Protein AF-A0A8J5IZU4-F1 (afdb_monomer)

Nearest PDB structures (foldseek):
  5kux-assembly1_A  TM=4.935E-01  e=1.030E+00  synthetic construct
  1pn2-assembly2_C  TM=3.502E-01  e=1.369E+00  Candida tropicalis
  1pn2-assembly1_B  TM=3.619E-01  e=1.623E+00  Candida tropicalis
  1pn4-assembly1_B  TM=3.051E-01  e=1.222E+00  Candida tropicalis

Sequence (109 aa):
SSCADQRFPFEGNFYHGSIGYYSIYAEASGTFCSSDNTAYIRVGVVGTYDTNGNNPANDRGEYGYRKSYWYMLTGAAFILFGCVTLRRSFVSCTIYARRCDSIIEPKKP

Mean predicted aligned error: 10.89 Å

Radius of gyration: 28.67 Å; Cα contacts (8 Å, |Δi|>4): 131; chains: 1; bounding box: 54×22×89 Å

Solvent-accessible surface area (backbone atoms only — not comparable to full-atom values): 6550 Å² total; per-residue (Å²): 130,96,51,80,89,46,55,40,88,38,78,49,75,46,73,46,80,48,98,60,69,48,27,42,36,34,40,32,42,40,36,33,25,69,85,77,74,43,71,54,67,46,76,79,48,74,37,69,42,40,85,85,56,64,60,77,95,72,50,85,66,60,97,65,92,78,82,42,63,66,46,53,52,51,51,50,51,52,49,49,52,50,52,53,51,53,52,52,50,50,54,52,53,51,54,50,51,55,52,51,48,50,68,78,56,58,79,77,133

Secondary structure (DSSP, 8-state):
-TTSSSEEEEEEEEEEE-SSSEEEEEEEEEEEETTTTEEEEEEEEEEEEETTSS-TTT----SSPP--HHHHHHHHHHHHHHHHHHHHHHHHHHHHHHHHHHHHSPPP-

Structure (mmCIF, N/CA/C/O backbone):
data_AF-A0A8J5IZU4-F1
#
_entry.id   AF-A0A8J5IZU4-F1
#
loop_
_atom_site.group_PDB
_atom_site.id
_atom_site.type_symbol
_atom_site.label_atom_id
_atom_site.label_alt_id
_atom_site.label_comp_id
_atom_site.label_asym_id
_atom_site.label_entity_id
_atom_site.label_seq_id
_atom_site.pdbx_PDB_ins_code
_atom_site.Cartn_x
_atom_site.Cartn_y
_atom_site.Cartn_z
_atom_site.occupancy
_atom_site.B_iso_or_equiv
_atom_site.auth_seq_id
_atom_site.auth_comp_id
_atom_site.auth_asym_id
_atom_site.auth_atom_id
_atom_site.pdbx_PDB_model_num
ATOM 1 N N . SER A 1 1 ? -14.122 -13.259 38.497 1.00 55.28 1 SER A N 1
ATOM 2 C CA . SER A 1 1 ? -14.283 -12.200 37.480 1.00 55.28 1 SER A CA 1
ATOM 3 C C . SER A 1 1 ? -13.934 -10.863 38.120 1.00 55.28 1 SER A C 1
ATOM 5 O O . SER A 1 1 ? -14.755 -10.316 38.839 1.00 55.28 1 SER A O 1
ATOM 7 N N . SER A 1 2 ? -12.707 -10.357 37.955 1.00 69.44 2 SER A N 1
ATOM 8 C CA . SER A 1 2 ? -12.232 -9.185 38.722 1.00 69.44 2 SER A CA 1
ATOM 9 C C . SER A 1 2 ? -12.662 -7.824 38.161 1.00 69.44 2 SER A C 1
ATOM 11 O O . SER A 1 2 ? -12.286 -6.810 38.729 1.00 69.44 2 SER A O 1
ATOM 13 N N . CYS A 1 3 ? -13.448 -7.785 37.078 1.00 75.12 3 CYS A N 1
ATOM 14 C CA . CYS A 1 3 ? -13.787 -6.538 36.387 1.00 75.12 3 CYS A CA 1
ATOM 15 C C . CYS A 1 3 ? -15.292 -6.323 36.163 1.00 75.12 3 CYS A C 1
ATOM 17 O O . CYS A 1 3 ? -15.712 -5.798 35.139 1.00 75.12 3 CYS A O 1
ATOM 19 N N . ALA A 1 4 ? -16.139 -6.769 37.094 1.00 76.25 4 ALA A N 1
ATOM 20 C CA . ALA A 1 4 ? -17.590 -6.598 36.970 1.00 76.25 4 ALA A CA 1
ATOM 21 C C . ALA A 1 4 ? -18.036 -5.128 37.122 1.00 76.25 4 ALA A C 1
ATOM 23 O O . ALA A 1 4 ? -18.895 -4.677 36.360 1.00 76.25 4 ALA A O 1
ATOM 24 N N . ASP A 1 5 ? -17.403 -4.390 38.042 1.00 81.31 5 ASP A N 1
ATOM 25 C CA . ASP A 1 5 ? -17.818 -3.034 38.447 1.00 81.31 5 ASP A CA 1
ATOM 26 C C . ASP A 1 5 ? -16.934 -1.913 37.869 1.00 81.31 5 ASP A C 1
ATOM 28 O O . ASP A 1 5 ? -17.236 -0.734 38.017 1.00 81.31 5 ASP A O 1
ATOM 32 N N . GLN A 1 6 ? -15.841 -2.270 37.194 1.00 84.31 6 GLN A N 1
ATOM 33 C CA . GLN A 1 6 ? -14.842 -1.342 36.641 1.00 84.31 6 GLN A CA 1
ATOM 34 C C . GLN A 1 6 ? -14.769 -1.413 35.111 1.00 84.31 6 GLN A C 1
ATOM 36 O O . GLN A 1 6 ? -13.706 -1.276 34.500 1.00 84.31 6 GLN A O 1
ATOM 41 N N . ARG A 1 7 ? -15.919 -1.695 34.497 1.00 88.00 7 ARG A N 1
ATOM 42 C CA . ARG A 1 7 ? -16.039 -1.971 33.071 1.00 88.00 7 ARG A CA 1
ATOM 43 C C . ARG A 1 7 ? -16.777 -0.842 32.365 1.00 88.00 7 ARG A C 1
ATOM 45 O O . ARG A 1 7 ? -17.876 -0.466 32.766 1.00 88.00 7 ARG A O 1
ATOM 52 N N . PHE A 1 8 ? -16.182 -0.329 31.300 1.00 90.44 8 PHE A N 1
ATOM 53 C CA . PHE A 1 8 ? -16.712 0.779 30.513 1.00 90.44 8 PHE A CA 1
ATOM 54 C C . PHE A 1 8 ? -16.956 0.316 29.077 1.00 90.44 8 PHE A C 1
ATOM 56 O O . PHE A 1 8 ? -16.108 -0.395 28.529 1.00 90.44 8 PHE A O 1
ATOM 63 N N . PRO A 1 9 ? -18.094 0.670 28.454 1.00 90.94 9 PRO A N 1
ATOM 64 C CA . PRO A 1 9 ? -18.341 0.314 27.063 1.00 90.94 9 PRO A CA 1
ATOM 65 C C . PRO A 1 9 ? -17.256 0.919 26.167 1.00 90.94 9 PRO A C 1
ATOM 67 O O . PRO A 1 9 ? -16.861 2.071 26.347 1.00 90.94 9 PRO A O 1
ATOM 70 N N . PHE A 1 10 ? -16.770 0.126 25.216 1.00 87.75 10 PHE A N 1
ATOM 71 C CA . PHE A 1 10 ? -15.795 0.548 24.220 1.00 87.75 10 PHE A CA 1
ATOM 72 C C . PHE A 1 10 ? -16.351 0.279 22.824 1.00 87.75 10 PHE A C 1
ATOM 74 O O . PHE A 1 10 ? -16.696 -0.858 22.501 1.00 87.75 10 PHE A O 1
ATOM 81 N N . GLU A 1 11 ? -16.384 1.316 21.995 1.00 88.62 11 GLU A N 1
ATOM 82 C CA . GLU A 1 11 ? -16.652 1.230 20.563 1.00 88.62 11 GLU A CA 1
ATOM 83 C C . GLU A 1 11 ? -15.575 2.036 19.842 1.00 88.62 11 GLU A C 1
ATOM 85 O O . GLU A 1 11 ? -15.308 3.187 20.196 1.00 88.62 11 GLU A O 1
ATOM 90 N N . GLY A 1 12 ? -14.918 1.426 18.861 1.00 81.50 12 GLY A N 1
ATOM 91 C CA . GLY A 1 12 ? -13.816 2.065 18.160 1.00 81.50 12 GLY A CA 1
ATOM 92 C C . GLY A 1 12 ? -13.540 1.446 16.800 1.00 81.50 12 GLY A C 1
ATOM 93 O O . GLY A 1 12 ? -13.612 0.232 16.618 1.00 81.50 12 GLY A O 1
ATOM 94 N N . ASN A 1 13 ? -13.167 2.309 15.858 1.00 80.12 13 ASN A N 1
ATOM 95 C CA . ASN A 1 13 ? -12.667 1.912 14.549 1.00 80.12 13 ASN A CA 1
ATOM 96 C C . ASN A 1 13 ? -11.143 2.016 14.554 1.00 80.12 13 ASN A C 1
ATOM 98 O O . ASN A 1 13 ? -10.582 3.093 14.768 1.00 80.12 13 ASN A O 1
ATOM 102 N N . PHE A 1 14 ? -10.469 0.896 14.320 1.00 80.12 14 PHE A N 1
ATOM 103 C CA . PHE A 1 14 ? -9.021 0.828 14.207 1.00 80.12 14 PHE A CA 1
ATOM 104 C C . PHE A 1 14 ? -8.610 0.941 12.747 1.00 80.12 14 PHE A C 1
ATOM 106 O O . PHE A 1 14 ? -9.048 0.150 11.918 1.00 80.12 14 PHE A O 1
ATOM 113 N N . TYR A 1 15 ? -7.726 1.890 12.451 1.00 75.88 15 TYR A N 1
ATOM 114 C CA . TYR A 1 15 ? -7.134 2.061 11.129 1.00 75.88 15 TYR A CA 1
ATOM 115 C C . TYR A 1 15 ? -5.649 1.720 11.185 1.00 75.88 15 TYR A C 1
ATOM 117 O O . TYR A 1 15 ? -4.875 2.379 11.878 1.00 75.88 15 TYR A O 1
ATOM 125 N N . HIS A 1 16 ? -5.236 0.700 10.439 1.00 75.94 16 HIS A N 1
ATOM 126 C CA . HIS A 1 16 ? -3.830 0.390 10.229 1.00 75.94 16 HIS A CA 1
ATOM 127 C C . HIS A 1 16 ? -3.361 1.046 8.933 1.00 75.94 16 HIS A C 1
ATOM 129 O O . HIS A 1 16 ? -3.750 0.626 7.843 1.00 75.94 16 HIS A O 1
ATOM 135 N N . GLY A 1 17 ? -2.536 2.086 9.052 1.00 65.94 17 GLY A N 1
ATOM 136 C CA . GLY A 1 17 ? -1.866 2.692 7.908 1.00 65.94 17 GLY A CA 1
ATOM 137 C C . GLY A 1 17 ? -0.755 1.779 7.401 1.00 65.94 17 GLY A C 1
ATOM 138 O O . GLY A 1 17 ? 0.245 1.599 8.089 1.00 65.94 17 GLY A O 1
ATOM 139 N N . SER A 1 18 ? -0.915 1.221 6.202 1.00 62.44 18 SER A N 1
ATOM 140 C CA . SER A 1 18 ? 0.190 0.550 5.511 1.00 62.44 18 SER A CA 1
ATOM 141 C C . SER A 1 18 ? 1.035 1.588 4.768 1.00 62.44 18 SER A C 1
ATOM 143 O O . SER A 1 18 ? 0.562 2.677 4.438 1.00 62.44 18 SER A O 1
ATOM 145 N N . ILE A 1 19 ? 2.290 1.256 4.454 1.00 56.22 19 ILE A N 1
ATOM 146 C CA . ILE A 1 19 ? 3.083 2.057 3.512 1.00 56.22 19 ILE A CA 1
ATOM 147 C C . ILE A 1 19 ? 2.487 1.847 2.114 1.00 56.22 19 ILE A C 1
ATOM 149 O O . ILE A 1 19 ? 2.683 0.805 1.492 1.00 56.22 19 ILE A O 1
ATOM 153 N N . GLY A 1 20 ? 1.726 2.835 1.644 1.00 59.19 20 GLY A N 1
ATOM 154 C CA . GLY A 1 20 ? 0.966 2.781 0.395 1.00 59.19 20 GLY A CA 1
ATOM 155 C C . GLY A 1 20 ? -0.535 2.954 0.630 1.00 59.19 20 GLY A C 1
ATOM 156 O O . GLY A 1 20 ? -1.015 2.840 1.749 1.00 59.19 20 GLY A O 1
ATOM 157 N N . TYR A 1 21 ? -1.276 3.257 -0.436 1.00 57.91 21 TYR A N 1
ATOM 158 C CA . TYR A 1 21 ? -2.680 3.715 -0.443 1.00 57.91 21 TYR A CA 1
ATOM 159 C C . TYR A 1 21 ? -3.743 2.701 0.037 1.00 57.91 21 TYR A C 1
ATOM 161 O O . TYR A 1 21 ? -4.908 2.804 -0.341 1.00 57.91 21 TYR A O 1
ATOM 169 N N . TYR A 1 22 ? -3.353 1.722 0.851 1.00 59.06 22 TYR A N 1
ATOM 170 C CA . TYR A 1 22 ? -4.219 0.722 1.459 1.00 59.06 22 TYR A CA 1
ATOM 171 C C . TYR A 1 22 ? -4.076 0.807 2.976 1.00 59.06 22 TYR A C 1
ATOM 173 O O . TYR A 1 22 ? -3.013 0.501 3.518 1.00 59.06 22 TYR A O 1
ATOM 181 N N . SER A 1 23 ? -5.140 1.176 3.680 1.00 69.50 23 SER A N 1
ATOM 182 C CA . SER A 1 23 ? -5.231 0.920 5.118 1.00 69.50 23 SER A CA 1
ATOM 183 C C . SER A 1 23 ? -6.215 -0.206 5.386 1.00 69.50 23 SER A C 1
ATOM 185 O O . SER A 1 23 ? -7.165 -0.428 4.638 1.00 69.50 23 SER A O 1
ATOM 187 N N . ILE A 1 24 ? -5.954 -0.969 6.439 1.00 72.12 24 ILE A N 1
ATOM 188 C CA . ILE A 1 24 ? -6.910 -1.951 6.947 1.00 72.12 24 ILE A CA 1
ATOM 189 C C . ILE A 1 24 ? -7.751 -1.219 7.980 1.00 72.12 24 ILE A C 1
ATOM 191 O O . ILE A 1 24 ? -7.190 -0.539 8.842 1.00 72.12 24 ILE A O 1
ATOM 195 N N . TYR A 1 25 ? -9.071 -1.339 7.892 1.00 78.56 25 TYR A N 1
ATOM 196 C CA . TYR A 1 25 ? -9.953 -0.896 8.963 1.00 78.56 25 TYR A CA 1
ATOM 197 C C . TYR A 1 25 ? -10.511 -2.119 9.696 1.00 78.56 25 TYR A C 1
ATOM 199 O O . TYR A 1 25 ? -10.776 -3.162 9.089 1.00 78.56 25 TYR A O 1
ATOM 207 N N . ALA A 1 26 ? -10.672 -1.989 11.007 1.00 82.25 26 ALA A N 1
ATOM 208 C CA . ALA A 1 26 ? -11.330 -2.974 11.846 1.00 82.25 26 ALA A CA 1
ATOM 209 C C . ALA A 1 26 ? -12.294 -2.267 12.798 1.00 82.25 26 ALA A C 1
ATOM 211 O O . ALA A 1 26 ? -11.885 -1.413 13.585 1.00 82.25 26 ALA A O 1
ATOM 212 N N . GLU A 1 27 ? -13.566 -2.638 12.729 1.00 84.50 27 GLU A N 1
ATOM 213 C CA . GLU A 1 27 ? -14.579 -2.187 13.678 1.00 84.50 27 GLU A CA 1
ATOM 214 C C . GLU A 1 27 ? -14.557 -3.110 14.896 1.00 84.50 27 GLU A C 1
ATOM 216 O O . GLU A 1 27 ? -14.660 -4.338 14.777 1.00 84.50 27 GLU A O 1
ATOM 221 N N . ALA A 1 28 ? -14.405 -2.516 16.074 1.00 87.06 28 ALA A N 1
ATOM 222 C CA . ALA A 1 28 ? -14.299 -3.229 17.330 1.00 87.06 28 ALA A CA 1
ATOM 223 C C . ALA A 1 28 ? -15.289 -2.677 18.355 1.00 87.06 28 ALA A C 1
ATOM 225 O O . ALA A 1 28 ? -15.354 -1.474 18.610 1.00 87.06 28 ALA A O 1
ATOM 226 N N . SER A 1 29 ? -16.011 -3.587 18.998 1.00 91.62 29 SER A N 1
ATOM 227 C CA . SER A 1 29 ? -16.880 -3.286 20.132 1.00 91.62 29 SER A CA 1
ATOM 228 C C . SER A 1 29 ? -16.520 -4.180 21.307 1.00 91.62 29 SER A C 1
ATOM 230 O O . SER A 1 29 ? -16.044 -5.305 21.139 1.00 91.62 29 SER A O 1
ATOM 232 N N . GLY A 1 30 ? -16.685 -3.686 22.525 1.00 91.31 30 GLY A N 1
ATOM 233 C CA . GLY A 1 30 ? -16.267 -4.438 23.693 1.00 91.31 30 GLY A CA 1
ATOM 234 C C . GLY A 1 30 ? -16.335 -3.649 24.980 1.00 91.31 30 GLY A C 1
ATOM 235 O O . GLY A 1 30 ? -17.197 -2.793 25.179 1.00 91.31 30 GLY A O 1
ATOM 236 N N . THR A 1 31 ? -15.440 -3.986 25.899 1.00 92.31 31 THR A N 1
ATOM 237 C CA . THR A 1 31 ? -15.438 -3.393 27.230 1.00 92.31 31 THR A CA 1
ATOM 238 C C . THR A 1 31 ? -14.017 -3.130 27.699 1.00 92.31 31 THR A C 1
ATOM 240 O O . THR A 1 31 ? -13.165 -4.017 27.677 1.00 92.31 31 THR A O 1
ATOM 243 N N . PHE A 1 32 ? -13.763 -1.899 28.129 1.00 90.94 32 PHE A N 1
ATOM 244 C CA . PHE A 1 32 ? -12.517 -1.512 28.770 1.00 90.94 32 PHE A CA 1
ATOM 245 C C . PHE A 1 32 ? -12.594 -1.787 30.268 1.00 90.94 32 PHE A C 1
ATOM 247 O O . PHE A 1 32 ? -13.556 -1.389 30.925 1.00 90.94 32 PHE A O 1
ATOM 254 N N . CYS A 1 33 ? -11.581 -2.459 30.798 1.00 91.81 33 CYS A N 1
ATOM 255 C CA . CYS A 1 33 ? -11.439 -2.761 32.208 1.00 91.81 33 CYS A CA 1
ATOM 256 C C . CYS A 1 33 ? -10.396 -1.831 32.838 1.00 91.81 33 CYS A C 1
ATOM 258 O O . CYS A 1 33 ? -9.214 -1.897 32.503 1.00 91.81 33 CYS A O 1
ATOM 260 N N . SER A 1 34 ? -10.806 -0.965 33.770 1.00 90.31 34 SER A N 1
ATOM 261 C CA . SER A 1 34 ? -9.857 -0.040 34.409 1.00 90.31 34 SER A CA 1
ATOM 262 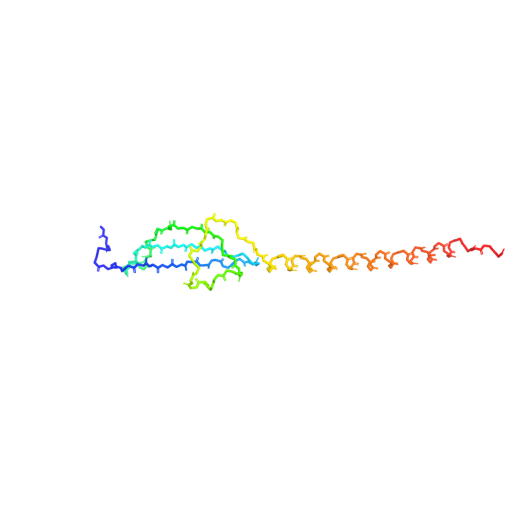C C . SER A 1 34 ? -8.970 -0.704 35.462 1.00 90.31 34 SER A C 1
ATOM 264 O O . SER A 1 34 ? -7.943 -0.137 35.817 1.00 90.31 34 SER A O 1
ATOM 266 N N . SER A 1 35 ? -9.337 -1.888 35.974 1.00 90.62 35 SER A N 1
ATOM 267 C CA . SER A 1 35 ? -8.544 -2.566 37.011 1.00 90.62 35 SER A CA 1
ATOM 268 C C . SER A 1 35 ? -7.220 -3.114 36.477 1.00 90.62 35 SER A C 1
ATOM 270 O O . SER A 1 35 ? -6.232 -3.151 37.203 1.00 90.62 35 SER A O 1
ATOM 272 N N . ASP A 1 36 ? -7.214 -3.577 35.225 1.00 90.00 36 ASP A N 1
ATOM 273 C CA . ASP A 1 36 ? -6.060 -4.194 34.559 1.00 90.00 36 ASP A CA 1
ATOM 274 C C . ASP A 1 36 ? -5.609 -3.418 33.305 1.00 90.00 36 ASP A C 1
ATOM 276 O O . ASP A 1 36 ? -4.702 -3.857 32.601 1.00 90.00 36 ASP A O 1
ATOM 280 N N . ASN A 1 37 ? -6.233 -2.266 33.026 1.00 89.44 37 ASN A N 1
ATOM 281 C CA . ASN A 1 37 ? -6.023 -1.446 31.830 1.00 89.44 37 ASN A CA 1
ATOM 282 C C . ASN A 1 37 ? -6.158 -2.218 30.506 1.00 89.44 37 ASN A C 1
ATOM 284 O O . ASN A 1 37 ? -5.500 -1.885 29.518 1.00 89.44 37 ASN A O 1
ATOM 288 N N . THR A 1 38 ? -7.013 -3.241 30.462 1.00 89.12 38 THR A N 1
ATOM 289 C CA . THR A 1 38 ? -7.197 -4.092 29.283 1.00 89.12 38 THR A CA 1
ATOM 290 C C . THR A 1 38 ? -8.531 -3.814 28.595 1.00 89.12 38 THR A C 1
ATOM 292 O O . THR A 1 38 ? -9.593 -3.780 29.218 1.00 89.12 38 THR A O 1
ATOM 295 N N . ALA A 1 39 ? -8.490 -3.636 27.272 1.00 88.56 39 ALA A N 1
ATOM 296 C CA . ALA A 1 39 ? -9.684 -3.572 26.435 1.00 88.56 39 ALA A CA 1
ATOM 297 C C . ALA A 1 39 ? -10.022 -4.968 25.894 1.00 88.56 39 ALA A C 1
ATOM 299 O O . ALA A 1 39 ? -9.296 -5.528 25.074 1.00 88.56 39 ALA A O 1
ATOM 300 N N . TYR A 1 40 ? -11.148 -5.520 26.336 1.00 88.88 40 TYR A N 1
ATOM 301 C CA . TYR A 1 40 ? -11.683 -6.785 25.846 1.00 88.88 40 TYR A CA 1
ATOM 302 C C . TYR A 1 40 ? -12.601 -6.493 24.663 1.00 88.88 40 TYR A C 1
ATOM 304 O O . TYR A 1 40 ? -13.762 -6.125 24.847 1.00 88.88 40 TYR A O 1
ATOM 312 N N . ILE A 1 41 ? -12.063 -6.610 23.450 1.00 90.38 41 ILE A N 1
ATOM 313 C CA . ILE A 1 41 ? -12.759 -6.239 22.214 1.00 90.38 41 ILE A CA 1
ATOM 314 C C . ILE A 1 41 ? -13.113 -7.457 21.362 1.00 90.38 41 ILE A C 1
ATOM 316 O O . ILE A 1 41 ? -12.350 -8.417 21.255 1.00 90.38 41 ILE A O 1
ATOM 320 N N . ARG A 1 42 ? -14.272 -7.391 20.712 1.00 88.88 42 ARG A N 1
ATOM 321 C CA . ARG A 1 42 ? -14.685 -8.277 19.631 1.00 88.88 42 ARG A CA 1
ATOM 322 C C . ARG A 1 42 ? -14.618 -7.493 18.329 1.00 88.88 42 ARG A C 1
ATOM 324 O O . ARG A 1 42 ? -15.241 -6.443 18.197 1.00 88.88 42 ARG A O 1
ATOM 331 N N . VAL A 1 43 ? -13.872 -8.021 17.366 1.00 86.25 43 VAL A N 1
ATOM 332 C CA . VAL A 1 43 ? -13.825 -7.454 16.016 1.00 86.25 43 VAL A CA 1
ATOM 333 C C . VAL A 1 43 ? -15.076 -7.909 15.271 1.00 86.25 43 VAL A C 1
ATOM 335 O O . VAL A 1 43 ? -15.292 -9.110 15.100 1.00 86.25 43 VAL A O 1
ATOM 338 N N . GLY A 1 44 ? -15.926 -6.955 14.899 1.00 81.38 44 GLY A N 1
ATOM 339 C CA . GLY A 1 44 ? -17.175 -7.217 14.185 1.00 81.38 44 GLY A CA 1
ATOM 340 C C . GLY A 1 44 ? -16.969 -7.291 12.676 1.00 81.38 44 GLY A C 1
ATOM 341 O O . GLY A 1 44 ? -17.522 -8.170 12.017 1.00 81.38 44 GLY A O 1
ATOM 342 N N . VAL A 1 45 ? -16.141 -6.392 12.142 1.00 76.12 45 VAL A N 1
ATOM 343 C CA . VAL A 1 45 ? -15.882 -6.258 10.706 1.00 76.12 45 VAL A CA 1
ATOM 344 C C . VAL A 1 45 ? -14.406 -5.947 10.487 1.00 76.12 45 VAL A C 1
ATOM 346 O O . VAL A 1 45 ? -13.809 -5.168 11.229 1.00 76.12 45 VAL A O 1
ATOM 349 N N . VAL A 1 46 ? -13.825 -6.551 9.451 1.00 77.94 46 VAL A N 1
ATOM 350 C CA . VAL A 1 46 ? -12.507 -6.191 8.921 1.00 77.94 46 VAL A CA 1
ATOM 351 C C . VAL A 1 46 ? -12.667 -5.918 7.438 1.00 77.94 46 VAL A C 1
ATOM 353 O O . VAL A 1 46 ? -13.318 -6.688 6.731 1.00 77.94 46 VAL A O 1
ATOM 356 N N . GLY A 1 47 ? -12.035 -4.861 6.949 1.00 74.19 47 GLY A N 1
ATOM 357 C CA . GLY A 1 47 ? -11.960 -4.625 5.519 1.00 74.1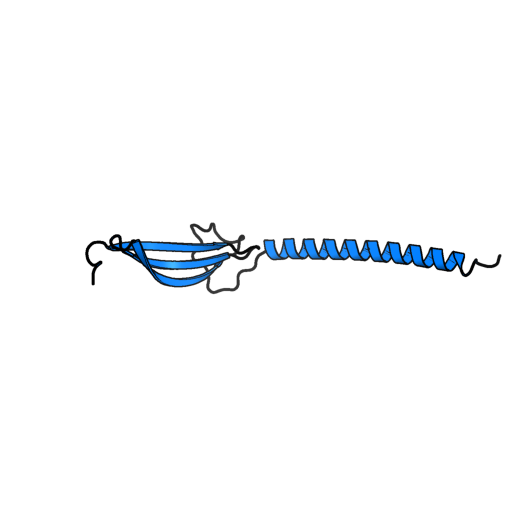9 47 GLY A CA 1
ATOM 358 C C . GLY A 1 47 ? -10.850 -3.667 5.133 1.00 74.19 47 GLY A C 1
ATOM 359 O O . GLY A 1 47 ? -9.966 -3.329 5.922 1.00 74.19 47 GLY A O 1
ATOM 360 N N . THR A 1 48 ? -10.888 -3.249 3.876 1.00 72.62 48 THR A N 1
ATOM 361 C CA . THR A 1 48 ? -9.917 -2.322 3.309 1.00 72.62 48 THR A CA 1
ATOM 362 C C . THR A 1 48 ? -10.507 -0.920 3.237 1.00 72.62 48 THR A C 1
ATOM 364 O O . THR A 1 48 ? -11.615 -0.693 2.745 1.00 72.62 48 THR A O 1
ATOM 367 N N . TYR A 1 49 ? -9.756 0.042 3.753 1.00 72.06 49 TYR A N 1
ATOM 368 C CA . TYR A 1 49 ? -10.006 1.457 3.558 1.00 72.06 49 TYR A CA 1
ATOM 369 C C . T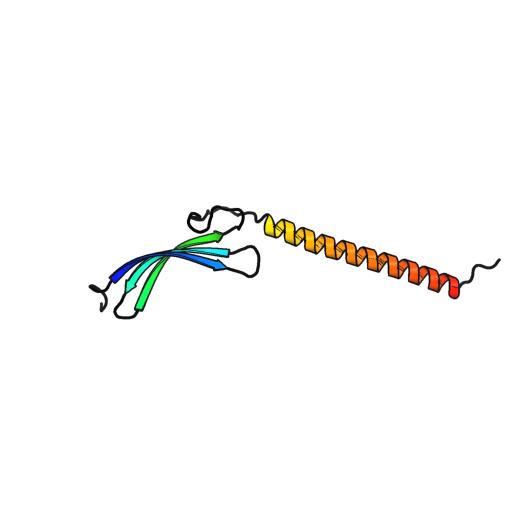YR A 1 49 ? -9.289 1.899 2.283 1.00 72.06 49 TYR A C 1
ATOM 371 O O . TYR A 1 49 ? -8.104 1.619 2.076 1.00 72.06 49 TYR A O 1
ATOM 379 N N . ASP A 1 50 ? -10.029 2.599 1.433 1.00 69.81 50 ASP A N 1
ATOM 380 C CA . ASP A 1 50 ? -9.491 3.268 0.259 1.00 69.81 50 ASP A CA 1
ATOM 381 C C . ASP A 1 50 ? -9.523 4.776 0.505 1.00 69.81 50 ASP A C 1
ATOM 383 O O . ASP A 1 50 ? -10.541 5.322 0.921 1.00 69.81 50 ASP A O 1
ATOM 387 N N . THR A 1 51 ? -8.421 5.466 0.210 1.00 68.44 51 THR A N 1
ATOM 388 C CA . THR A 1 51 ? -8.293 6.922 0.381 1.00 68.44 51 THR A CA 1
ATOM 389 C C . THR A 1 51 ? -9.312 7.719 -0.441 1.00 68.44 51 THR A C 1
ATOM 391 O O . THR A 1 51 ? -9.530 8.892 -0.156 1.00 68.44 51 THR A O 1
ATOM 394 N N . ASN A 1 52 ? -9.951 7.104 -1.441 1.00 73.50 52 ASN A N 1
ATOM 395 C CA . ASN A 1 52 ? -11.022 7.736 -2.221 1.00 73.50 52 ASN A CA 1
ATOM 396 C C . ASN A 1 52 ? -12.410 7.633 -1.567 1.00 73.50 52 ASN A C 1
ATOM 398 O O . ASN A 1 52 ? -13.370 8.172 -2.111 1.00 73.50 52 ASN A O 1
ATOM 402 N N . GLY A 1 53 ? -12.535 6.893 -0.463 1.00 67.88 53 GLY A N 1
ATOM 403 C CA . GLY A 1 53 ? -13.785 6.698 0.260 1.00 67.88 53 GLY A CA 1
ATOM 404 C C . GLY A 1 53 ? -14.164 7.878 1.158 1.00 67.88 53 GLY A C 1
ATOM 405 O O . GLY A 1 53 ? -13.551 8.946 1.137 1.00 67.88 53 GLY A O 1
ATOM 406 N N . ASN A 1 54 ? -15.200 7.671 1.972 1.00 69.62 54 ASN A N 1
ATOM 407 C CA . ASN A 1 54 ? -15.593 8.638 2.994 1.00 69.62 54 ASN A CA 1
ATOM 408 C C . ASN A 1 54 ? -14.459 8.872 4.002 1.00 69.62 54 ASN A C 1
ATOM 410 O O . ASN A 1 54 ? -13.610 8.009 4.215 1.00 69.62 54 ASN A O 1
ATOM 414 N N . ASN A 1 55 ? -14.487 10.036 4.661 1.00 71.19 55 ASN A N 1
ATOM 415 C CA . ASN A 1 55 ? -13.578 10.348 5.766 1.00 71.19 55 ASN A CA 1
ATOM 416 C C . ASN A 1 55 ? -13.521 9.164 6.758 1.00 71.19 55 ASN A C 1
ATOM 418 O O . ASN A 1 55 ? -14.590 8.630 7.064 1.00 71.19 55 ASN A O 1
ATOM 422 N N . PRO A 1 56 ? -12.344 8.784 7.301 1.00 67.00 56 PRO A N 1
ATOM 423 C CA . PRO A 1 56 ? -12.215 7.657 8.230 1.00 67.00 56 PRO A CA 1
ATOM 424 C C . PRO A 1 56 ? -13.191 7.696 9.416 1.00 67.00 56 PRO A C 1
ATOM 426 O O . PRO A 1 56 ? -13.601 6.660 9.926 1.00 67.00 56 PRO A O 1
ATOM 429 N N . ALA A 1 57 ? -13.626 8.878 9.857 1.00 68.81 57 ALA A N 1
ATOM 430 C CA . ALA A 1 57 ? -14.638 8.982 10.910 1.00 68.81 57 ALA A CA 1
ATOM 431 C C . ALA A 1 57 ? -16.012 8.398 10.508 1.00 68.81 57 ALA A C 1
ATOM 433 O O . ALA A 1 57 ? -16.781 7.979 11.367 1.00 68.81 57 ALA A O 1
ATOM 434 N N . ASN A 1 58 ? -16.308 8.361 9.208 1.00 70.25 58 ASN A N 1
ATOM 435 C CA . ASN A 1 58 ? -17.593 7.975 8.625 1.00 70.25 58 ASN A CA 1
ATOM 436 C C . ASN A 1 58 ? -17.505 6.739 7.716 1.00 70.25 58 ASN A C 1
ATOM 438 O O . ASN A 1 58 ? -18.514 6.352 7.122 1.00 70.25 58 ASN A O 1
ATOM 442 N N . ASP A 1 59 ? -16.324 6.140 7.558 1.00 71.12 59 ASP A N 1
ATOM 443 C CA . ASP A 1 59 ? -16.180 4.906 6.797 1.00 71.12 59 ASP A CA 1
ATOM 444 C C . ASP A 1 59 ? -16.541 3.711 7.683 1.00 71.12 59 ASP A C 1
ATOM 446 O O . ASP A 1 59 ? -15.821 3.362 8.613 1.00 71.12 59 ASP A O 1
ATOM 450 N N . ARG A 1 60 ? -17.690 3.096 7.398 1.00 70.25 60 ARG A N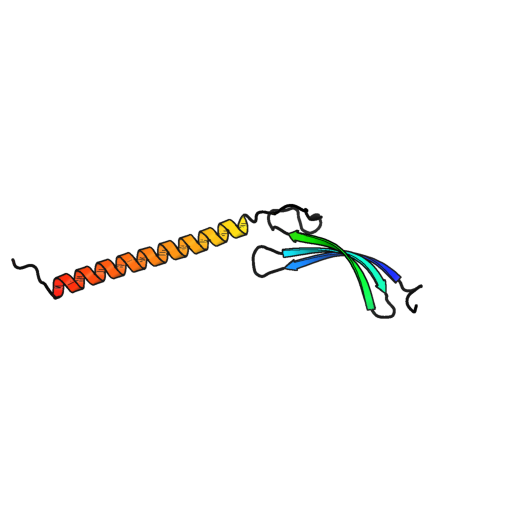 1
ATOM 451 C CA . ARG A 1 60 ? -18.125 1.844 8.040 1.00 70.25 60 ARG A CA 1
ATOM 452 C C . ARG A 1 60 ? -17.607 0.609 7.318 1.00 70.25 60 ARG A C 1
ATOM 454 O O . ARG A 1 60 ? -17.963 -0.513 7.667 1.00 70.25 60 ARG A O 1
ATOM 461 N N . GLY A 1 61 ? -16.801 0.828 6.285 1.00 67.12 61 GLY A N 1
ATOM 462 C CA . GLY A 1 61 ? -16.356 -0.232 5.427 1.00 67.12 61 GLY A CA 1
ATOM 463 C C . GLY A 1 61 ? -17.426 -0.751 4.487 1.00 67.12 61 GLY A C 1
ATOM 464 O O . GLY A 1 61 ? -18.580 -0.329 4.489 1.00 67.12 61 GLY A O 1
ATOM 465 N N . GLU A 1 62 ? -17.011 -1.675 3.635 1.00 68.62 62 GLU A N 1
ATOM 466 C CA . GLU A 1 62 ? -17.889 -2.352 2.695 1.00 68.62 62 GLU A CA 1
ATOM 467 C C . GLU A 1 62 ? -17.369 -3.771 2.460 1.00 68.62 62 GLU A C 1
ATOM 469 O O . GLU A 1 62 ? -16.167 -4.021 2.564 1.00 68.62 62 GLU A O 1
ATOM 474 N N . TYR A 1 63 ? -18.267 -4.698 2.128 1.00 68.12 63 TYR A N 1
ATOM 475 C CA . TYR A 1 63 ? -17.912 -6.080 1.786 1.00 68.12 63 TYR A CA 1
ATOM 476 C C . TYR A 1 63 ? -17.324 -6.225 0.368 1.00 68.12 63 TYR A C 1
ATOM 478 O O . TYR A 1 63 ? -16.842 -7.296 0.003 1.00 68.12 63 TYR A O 1
ATOM 486 N N . GLY A 1 64 ? -17.388 -5.170 -0.449 1.00 69.44 64 GLY A N 1
ATOM 487 C CA . GLY A 1 64 ? -16.925 -5.158 -1.834 1.00 69.44 64 GLY A CA 1
ATOM 488 C C . GLY A 1 64 ? -15.446 -4.799 -1.996 1.00 69.44 64 GLY A C 1
ATOM 48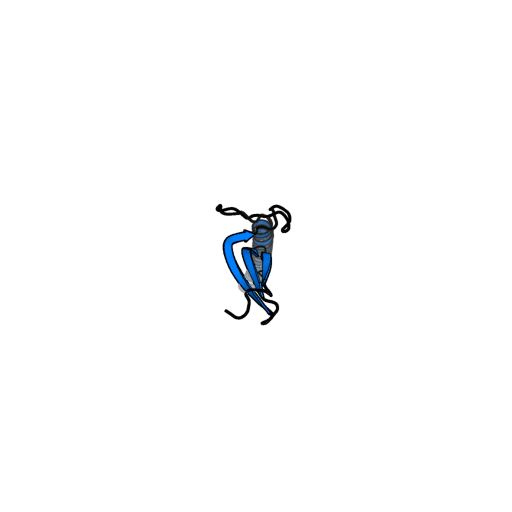9 O O . GLY A 1 64 ? -14.818 -4.193 -1.129 1.00 69.44 64 GLY A O 1
ATOM 490 N N . TYR A 1 65 ? -14.886 -5.139 -3.159 1.00 69.00 65 TYR A N 1
ATOM 491 C CA . TYR A 1 65 ? -13.534 -4.721 -3.526 1.00 69.00 65 TYR A CA 1
ATOM 492 C C . TYR A 1 65 ? -13.499 -3.219 -3.838 1.00 69.00 65 TYR A C 1
ATOM 494 O O . TYR A 1 65 ? -14.144 -2.762 -4.784 1.00 69.00 65 TYR A O 1
ATOM 502 N N . ARG A 1 66 ? -12.705 -2.456 -3.081 1.00 73.19 66 ARG A N 1
ATOM 503 C CA . ARG A 1 66 ? -12.515 -1.015 -3.299 1.00 73.19 66 ARG A CA 1
ATOM 504 C C . ARG A 1 66 ? -11.322 -0.738 -4.213 1.00 73.19 66 ARG A C 1
ATOM 506 O O . ARG A 1 66 ? -10.277 -1.377 -4.104 1.00 73.19 66 ARG A O 1
ATOM 513 N N . LYS A 1 67 ? -11.487 0.214 -5.136 1.00 73.94 67 LYS A N 1
ATOM 514 C CA . LYS A 1 67 ? -10.482 0.568 -6.151 1.00 73.94 67 LYS A CA 1
ATOM 515 C C . LYS A 1 67 ? -9.753 1.850 -5.773 1.00 73.94 67 LYS A C 1
ATOM 517 O O . LYS A 1 67 ? -10.328 2.925 -5.888 1.00 73.94 67 LYS A O 1
ATOM 522 N N . SER A 1 68 ? -8.460 1.745 -5.476 1.00 75.44 68 SER A N 1
ATOM 523 C CA . SER A 1 68 ? -7.653 2.926 -5.179 1.00 75.44 68 SER A CA 1
ATOM 524 C C . SER A 1 68 ? -7.172 3.654 -6.446 1.00 75.44 68 SER A C 1
ATOM 526 O O . SER A 1 68 ? -6.236 3.214 -7.119 1.00 75.44 68 SER A O 1
ATOM 528 N N . TYR A 1 69 ? -7.780 4.804 -6.764 1.00 79.56 69 TYR A N 1
ATOM 529 C CA . TYR A 1 69 ? -7.323 5.712 -7.825 1.00 79.56 69 TYR A CA 1
ATOM 530 C C . TYR A 1 69 ? -5.906 6.217 -7.574 1.00 79.56 69 TYR A C 1
ATOM 532 O O . TYR A 1 69 ? -5.102 6.259 -8.500 1.00 79.56 69 TYR A O 1
ATOM 540 N N . TRP A 1 70 ? -5.573 6.548 -6.327 1.00 79.06 70 TRP A N 1
ATOM 541 C CA . TRP A 1 70 ? -4.224 6.969 -5.964 1.00 79.06 70 TRP A CA 1
ATOM 542 C C . TRP A 1 70 ? -3.182 5.883 -6.213 1.00 79.06 70 TRP A C 1
ATOM 544 O O . TRP A 1 70 ? -2.113 6.171 -6.748 1.00 79.06 70 TRP A O 1
ATOM 554 N N . TYR A 1 71 ? -3.510 4.627 -5.907 1.00 78.62 71 TYR A N 1
ATOM 555 C CA . TYR A 1 71 ? -2.649 3.504 -6.254 1.00 78.62 71 TYR A CA 1
ATOM 556 C C . TYR A 1 71 ? -2.447 3.390 -7.770 1.00 78.62 71 TYR A C 1
ATOM 558 O O . TYR A 1 71 ? -1.310 3.268 -8.226 1.00 78.62 71 TYR A O 1
ATOM 566 N N . MET A 1 72 ? -3.525 3.480 -8.559 1.00 84.00 72 MET A N 1
ATOM 567 C CA . MET A 1 72 ? -3.430 3.444 -10.023 1.00 84.00 72 MET A CA 1
ATOM 568 C C . MET A 1 72 ? -2.601 4.604 -10.579 1.00 84.00 72 MET A C 1
ATOM 570 O O . MET A 1 72 ? -1.742 4.375 -11.426 1.00 84.00 72 MET A O 1
ATOM 574 N N . LEU A 1 73 ? -2.824 5.829 -10.101 1.00 88.44 73 LEU A N 1
ATOM 575 C CA . LEU A 1 73 ? -2.106 7.024 -10.548 1.00 88.44 73 LEU A CA 1
ATOM 576 C C . LEU A 1 73 ? -0.618 6.940 -10.220 1.00 88.44 73 LEU A C 1
ATOM 578 O O . LEU A 1 73 ? 0.214 7.158 -11.099 1.00 88.44 73 LEU A O 1
ATOM 582 N N . THR A 1 74 ? -0.272 6.582 -8.985 1.00 87.06 74 THR A N 1
ATOM 583 C CA . THR A 1 74 ? 1.129 6.456 -8.578 1.00 87.06 74 THR A CA 1
ATOM 584 C C . THR A 1 74 ? 1.800 5.302 -9.313 1.00 87.06 74 THR A C 1
ATOM 586 O O . THR A 1 74 ? 2.882 5.487 -9.863 1.00 87.06 74 THR A O 1
ATOM 589 N N . GLY A 1 75 ? 1.148 4.143 -9.436 1.00 89.38 75 GLY A N 1
ATOM 590 C CA . GLY A 1 75 ? 1.660 3.030 -10.237 1.00 89.38 75 GLY A CA 1
ATOM 591 C C . GLY A 1 75 ? 1.902 3.424 -11.698 1.00 89.38 75 GLY A C 1
ATOM 592 O O . GLY A 1 75 ? 2.984 3.181 -12.232 1.00 89.38 75 GLY A O 1
ATOM 593 N N . ALA A 1 76 ? 0.942 4.106 -12.326 1.00 94.25 76 ALA A N 1
ATOM 594 C CA . ALA A 1 76 ? 1.077 4.619 -13.686 1.00 94.25 76 ALA A CA 1
ATOM 595 C C . ALA A 1 76 ? 2.233 5.622 -13.812 1.00 94.25 76 ALA A C 1
ATOM 597 O O . ALA A 1 76 ? 3.013 5.529 -14.757 1.00 94.25 76 ALA A O 1
ATOM 598 N N . ALA A 1 77 ? 2.399 6.537 -12.855 1.00 95.25 77 ALA A N 1
ATOM 599 C CA . ALA A 1 77 ? 3.503 7.492 -12.845 1.00 95.25 77 ALA A CA 1
ATOM 600 C C . ALA A 1 77 ? 4.871 6.795 -12.745 1.00 95.25 77 ALA A C 1
ATOM 602 O O . ALA A 1 77 ? 5.785 7.127 -13.501 1.00 95.25 77 ALA A O 1
ATOM 603 N N . PHE A 1 78 ? 5.003 5.789 -11.875 1.00 96.00 78 PHE A N 1
ATOM 604 C CA . PHE A 1 78 ? 6.223 4.985 -11.750 1.00 96.00 78 PHE A CA 1
ATOM 605 C C . PHE A 1 78 ? 6.533 4.203 -13.032 1.00 96.00 78 PHE A C 1
ATOM 607 O O . PHE A 1 78 ? 7.680 4.193 -13.486 1.00 96.00 78 PHE A O 1
ATOM 614 N N . ILE A 1 79 ? 5.519 3.596 -13.655 1.00 96.88 79 ILE A N 1
ATOM 615 C CA . ILE A 1 79 ? 5.673 2.900 -14.938 1.00 96.88 79 ILE A CA 1
ATOM 616 C C . ILE A 1 79 ? 6.105 3.881 -16.029 1.00 96.88 79 ILE A C 1
ATOM 618 O O . ILE A 1 79 ? 7.062 3.609 -16.748 1.00 96.88 79 ILE A O 1
ATOM 622 N N . LEU A 1 80 ? 5.450 5.040 -16.141 1.00 97.94 80 LEU A N 1
ATOM 623 C CA . LEU A 1 80 ? 5.802 6.070 -17.121 1.00 97.94 80 LEU A CA 1
ATOM 624 C C . LEU A 1 80 ? 7.237 6.561 -16.927 1.00 97.94 80 LEU A C 1
ATOM 626 O O . LEU A 1 80 ? 7.983 6.668 -17.900 1.00 97.94 80 LEU A O 1
ATOM 630 N N . PHE A 1 81 ? 7.645 6.801 -15.681 1.00 97.94 81 PHE A N 1
ATOM 631 C CA . PHE A 1 81 ? 9.019 7.159 -15.349 1.00 97.94 81 PHE A CA 1
ATOM 632 C C . PHE A 1 81 ? 10.014 6.077 -15.798 1.00 97.94 81 PHE A C 1
ATOM 634 O O . PHE A 1 81 ? 11.014 6.388 -16.455 1.00 97.94 81 PHE A O 1
ATOM 641 N N . GLY A 1 82 ? 9.718 4.804 -15.521 1.00 97.75 82 GLY A N 1
ATOM 642 C CA . GLY A 1 82 ? 10.511 3.667 -15.989 1.00 97.75 82 GLY A CA 1
ATOM 643 C C . GLY A 1 82 ? 10.598 3.598 -17.517 1.00 97.75 82 GLY A C 1
ATOM 644 O O . GLY A 1 82 ? 11.693 3.506 -18.071 1.00 97.75 82 GLY A O 1
ATOM 645 N N . CYS A 1 83 ? 9.469 3.735 -18.215 1.00 98.25 83 CYS A N 1
ATOM 646 C CA . CYS A 1 83 ? 9.392 3.743 -19.677 1.00 98.25 83 CYS A CA 1
ATOM 647 C C . CYS A 1 83 ? 10.225 4.871 -20.300 1.00 98.25 83 CYS A C 1
ATOM 649 O O . CYS A 1 83 ? 10.975 4.639 -21.250 1.00 98.25 83 CYS A O 1
ATOM 651 N N . VAL A 1 84 ? 10.131 6.092 -19.763 1.00 98.06 84 VAL A N 1
ATOM 652 C CA . VAL A 1 84 ? 10.927 7.239 -20.225 1.00 98.06 84 VAL A CA 1
ATOM 653 C C . VAL A 1 84 ? 12.414 6.982 -20.002 1.00 98.06 84 VAL A C 1
ATOM 655 O O . VAL A 1 84 ? 13.219 7.228 -20.900 1.00 98.06 84 VAL A O 1
ATOM 658 N N . THR A 1 85 ? 12.779 6.449 -18.838 1.00 98.25 85 THR A N 1
ATOM 659 C CA . THR A 1 85 ? 14.170 6.133 -18.496 1.00 98.25 85 THR A CA 1
ATOM 660 C C . THR A 1 85 ? 14.746 5.088 -19.452 1.00 98.25 85 THR A C 1
ATOM 662 O O . THR A 1 85 ? 15.775 5.339 -20.079 1.00 98.25 85 THR A O 1
ATOM 665 N N . LEU A 1 86 ? 14.047 3.968 -19.660 1.00 98.12 86 LEU A N 1
ATOM 666 C CA . LEU A 1 86 ? 14.453 2.917 -20.599 1.00 98.12 86 LEU A CA 1
ATOM 667 C C . LEU A 1 86 ? 14.563 3.437 -22.033 1.00 98.12 86 LEU A C 1
ATOM 669 O O . LEU A 1 86 ? 15.541 3.144 -22.719 1.00 98.12 86 LEU A O 1
ATOM 673 N N . ARG A 1 87 ? 13.609 4.261 -22.482 1.00 97.75 87 ARG A N 1
ATOM 674 C CA . ARG A 1 87 ? 13.653 4.873 -23.815 1.00 97.75 87 ARG A CA 1
ATOM 675 C C . ARG A 1 87 ? 14.886 5.757 -23.991 1.00 97.75 87 ARG A C 1
ATOM 677 O O . ARG A 1 87 ? 15.539 5.681 -25.030 1.00 97.75 87 ARG A O 1
ATOM 684 N N . ARG A 1 88 ? 15.216 6.588 -22.999 1.00 97.31 88 ARG A N 1
ATOM 685 C CA . ARG A 1 88 ? 16.414 7.444 -23.044 1.00 97.31 88 ARG A CA 1
ATOM 686 C C . ARG A 1 88 ? 17.688 6.607 -23.089 1.00 97.31 88 ARG A C 1
ATOM 688 O O . ARG A 1 88 ? 18.555 6.895 -23.909 1.00 97.31 88 ARG A O 1
ATOM 695 N N . SER A 1 89 ? 17.772 5.553 -22.281 1.00 97.38 89 SER A N 1
ATOM 696 C CA . SER A 1 89 ? 18.902 4.619 -22.298 1.00 97.38 89 SER A CA 1
ATOM 697 C C . SER A 1 89 ? 19.047 3.924 -23.652 1.00 97.38 89 SER A C 1
ATOM 699 O O . SER A 1 89 ? 20.136 3.916 -24.217 1.00 97.38 89 SER A O 1
ATOM 701 N N . PHE A 1 90 ? 1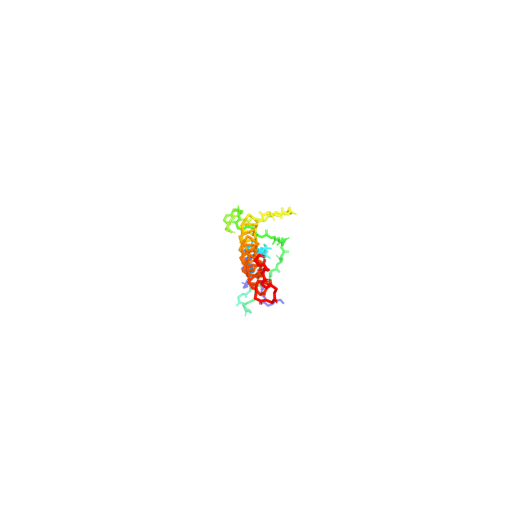7.947 3.428 -24.228 1.00 97.44 90 PHE A N 1
ATOM 702 C CA . PHE A 1 90 ? 17.948 2.779 -25.540 1.00 97.44 90 PHE A CA 1
ATOM 703 C C . PHE A 1 90 ? 18.456 3.709 -26.650 1.00 97.44 90 PHE A C 1
ATOM 705 O O . PHE A 1 90 ? 19.307 3.315 -27.449 1.00 97.44 90 PHE A O 1
ATOM 712 N N . VAL A 1 91 ? 17.984 4.960 -26.683 1.00 97.56 91 VAL A N 1
ATOM 713 C CA . VAL A 1 91 ? 18.442 5.960 -27.661 1.00 97.56 91 VAL A CA 1
ATOM 714 C C . VAL A 1 91 ? 19.936 6.241 -27.495 1.00 97.56 91 VAL A C 1
ATOM 716 O O . VAL A 1 91 ? 20.664 6.227 -28.486 1.00 97.56 91 VAL A O 1
ATOM 719 N N . SER A 1 92 ? 20.412 6.433 -26.264 1.00 96.81 92 SER A N 1
ATOM 720 C CA . SER A 1 92 ? 21.836 6.655 -25.984 1.00 96.81 92 SER A CA 1
ATOM 721 C C . SER A 1 92 ? 22.707 5.477 -26.425 1.00 96.81 92 SER A C 1
ATOM 723 O O . SER A 1 92 ? 23.695 5.687 -27.126 1.00 96.81 92 SER A O 1
ATOM 725 N N . CYS A 1 93 ? 22.322 4.240 -26.092 1.00 96.25 93 CYS A N 1
ATOM 726 C CA . CYS A 1 93 ? 23.032 3.033 -26.524 1.00 96.25 93 CYS A CA 1
ATOM 727 C C . CYS A 1 93 ?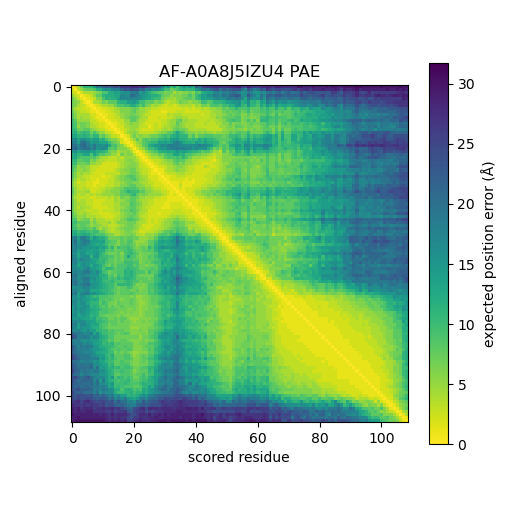 23.040 2.892 -28.050 1.00 96.25 93 CYS A C 1
ATOM 729 O O . CYS A 1 93 ? 24.067 2.555 -28.628 1.00 96.25 93 CYS A O 1
ATOM 731 N N . THR A 1 94 ? 21.927 3.210 -28.714 1.00 95.94 94 THR A N 1
ATOM 732 C CA . THR A 1 94 ? 21.824 3.149 -30.180 1.00 95.94 94 THR A CA 1
ATOM 733 C C . THR A 1 94 ? 22.741 4.173 -30.851 1.00 95.94 94 THR A C 1
ATOM 735 O O . THR A 1 94 ? 23.420 3.858 -31.826 1.00 95.94 94 THR A O 1
ATOM 738 N N . ILE A 1 95 ? 22.785 5.406 -30.338 1.00 94.19 95 ILE A N 1
ATOM 739 C CA . ILE A 1 95 ? 23.684 6.453 -30.847 1.00 94.19 95 ILE A CA 1
ATOM 740 C C . ILE A 1 95 ? 25.143 6.052 -30.631 1.00 94.19 95 ILE A C 1
ATOM 742 O O . ILE A 1 95 ? 25.964 6.230 -31.528 1.00 94.19 95 ILE A O 1
ATOM 746 N N . TYR A 1 96 ? 25.459 5.512 -29.455 1.00 94.62 96 TYR A N 1
ATOM 747 C CA . TYR A 1 96 ? 26.797 5.035 -29.135 1.00 94.62 96 TYR A CA 1
ATOM 748 C C . TYR A 1 96 ? 27.237 3.905 -30.074 1.00 94.62 96 TYR A C 1
ATOM 750 O O . TYR A 1 96 ? 28.289 4.027 -30.695 1.00 94.62 96 TYR A O 1
ATOM 758 N N . ALA A 1 97 ? 26.401 2.880 -30.266 1.00 93.12 97 ALA A N 1
ATOM 759 C CA . ALA A 1 97 ? 26.677 1.771 -31.178 1.00 93.12 97 ALA A CA 1
ATOM 760 C C . ALA A 1 97 ? 26.965 2.265 -32.602 1.00 93.12 97 ALA A C 1
ATOM 762 O O . ALA A 1 97 ? 28.012 1.960 -33.158 1.00 93.12 97 ALA A O 1
ATOM 763 N N . ARG A 1 98 ? 26.120 3.158 -33.140 1.00 90.69 98 ARG A N 1
ATOM 764 C CA . ARG A 1 98 ? 26.336 3.748 -34.473 1.00 90.69 98 ARG A CA 1
ATOM 765 C C . ARG A 1 98 ? 27.661 4.503 -34.597 1.00 90.69 98 ARG A C 1
ATOM 767 O O . ARG A 1 98 ? 28.268 4.497 -35.664 1.00 90.69 98 ARG A O 1
ATOM 774 N N . ARG A 1 99 ? 28.101 5.189 -33.535 1.00 89.94 99 ARG A N 1
ATOM 775 C CA . ARG A 1 99 ? 29.409 5.863 -33.520 1.00 89.94 99 ARG A CA 1
ATOM 776 C C . ARG A 1 99 ? 30.550 4.848 -33.520 1.00 89.94 99 ARG A C 1
ATOM 778 O O . ARG A 1 99 ? 31.494 5.035 -34.280 1.00 89.94 99 ARG A O 1
ATOM 785 N N . CYS A 1 100 ? 30.458 3.786 -32.724 1.00 87.81 100 CYS A N 1
ATOM 786 C CA . CYS A 1 100 ? 31.439 2.701 -32.734 1.00 87.81 100 CYS A CA 1
ATOM 787 C C . CYS A 1 100 ? 31.535 2.040 -34.1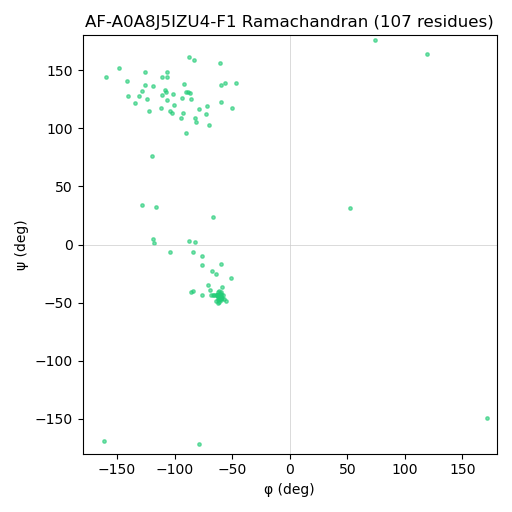14 1.00 87.81 100 CYS A C 1
ATOM 789 O O . CYS A 1 100 ? 32.641 1.922 -34.635 1.00 87.81 100 CYS A O 1
ATOM 791 N N . ASP A 1 101 ? 30.400 1.727 -34.742 1.00 88.81 101 ASP A N 1
ATOM 792 C CA . ASP A 1 101 ? 30.359 1.148 -36.089 1.00 88.81 101 ASP A CA 1
ATOM 793 C C . ASP A 1 101 ? 31.066 2.058 -37.102 1.00 88.81 101 ASP A C 1
ATOM 795 O O . ASP A 1 101 ? 31.885 1.596 -37.888 1.00 88.81 101 ASP A O 1
ATOM 799 N N . SER A 1 102 ? 30.838 3.376 -37.031 1.00 83.50 102 SER A N 1
ATOM 800 C CA . SER A 1 102 ? 31.494 4.336 -37.930 1.00 83.50 102 SER A CA 1
ATOM 801 C C . SER A 1 102 ? 33.011 4.475 -37.734 1.00 83.50 102 SER A C 1
ATOM 803 O O . SER A 1 102 ? 33.697 4.916 -38.654 1.00 83.50 102 SER A O 1
ATOM 805 N N . ILE A 1 103 ? 33.533 4.131 -36.551 1.00 81.69 103 ILE A N 1
ATOM 806 C CA . ILE A 1 103 ? 34.975 4.142 -36.248 1.00 81.69 103 ILE A CA 1
ATOM 807 C C . ILE A 1 103 ? 35.629 2.838 -36.719 1.00 81.69 103 ILE A C 1
ATOM 809 O O . ILE A 1 103 ? 36.747 2.869 -37.228 1.00 81.69 103 ILE A O 1
ATOM 813 N N . ILE A 1 104 ? 34.946 1.704 -36.530 1.00 81.00 104 ILE A N 1
ATOM 814 C CA . ILE A 1 104 ? 35.453 0.367 -36.868 1.00 81.00 104 ILE A CA 1
ATOM 815 C C . ILE A 1 104 ? 35.388 0.128 -38.382 1.00 81.00 104 ILE A C 1
ATOM 817 O O . ILE A 1 104 ? 36.354 -0.354 -38.969 1.00 81.00 104 ILE A O 1
ATOM 821 N N . GLU A 1 105 ? 34.285 0.510 -39.023 1.00 76.81 105 GLU A N 1
ATOM 822 C CA . GLU A 1 105 ? 34.080 0.425 -40.469 1.00 76.81 105 GLU A CA 1
ATOM 823 C C . GLU A 1 105 ? 33.841 1.829 -41.043 1.00 76.81 105 GLU A C 1
ATOM 825 O O . GLU A 1 105 ? 32.702 2.210 -41.346 1.00 76.81 105 GLU A O 1
ATOM 830 N N . PRO A 1 106 ? 34.896 2.650 -41.201 1.00 69.94 106 PRO A N 1
ATOM 831 C CA . PRO A 1 106 ? 34.747 3.935 -41.860 1.00 69.94 106 PRO A CA 1
ATOM 832 C C . PRO A 1 106 ? 34.236 3.687 -43.281 1.00 69.94 106 PRO A C 1
ATOM 834 O O . PRO A 1 106 ? 34.856 2.951 -44.054 1.00 69.94 106 PRO A O 1
ATOM 837 N N . LYS A 1 107 ? 33.086 4.282 -43.626 1.00 66.06 107 LYS A N 1
ATOM 838 C CA . LYS A 1 107 ? 32.541 4.214 -44.988 1.00 66.06 107 LYS A CA 1
ATOM 839 C C . LYS A 1 107 ? 33.648 4.605 -45.970 1.00 66.06 107 LYS A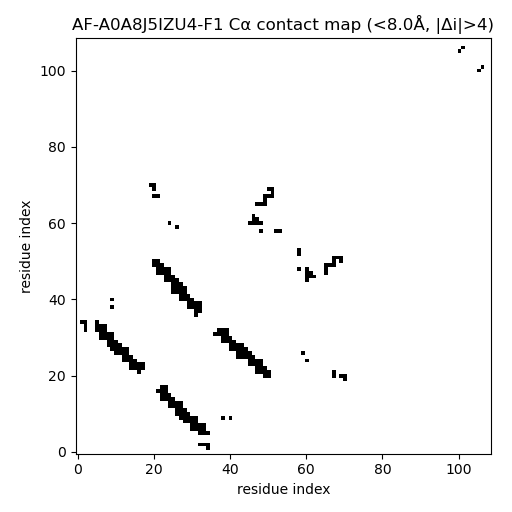 C 1
ATOM 841 O O . LYS A 1 107 ? 34.149 5.728 -45.902 1.00 66.06 107 LYS A O 1
ATOM 846 N N . LYS A 1 108 ? 34.039 3.672 -46.848 1.00 64.19 108 LYS A N 1
ATOM 847 C CA . LYS A 1 108 ? 34.948 3.971 -47.962 1.00 64.19 108 LYS A CA 1
ATOM 848 C C . LYS A 1 108 ? 34.335 5.106 -48.802 1.00 64.19 108 LYS A C 1
ATOM 850 O O . LYS A 1 108 ? 33.113 5.087 -48.975 1.00 64.19 108 LYS A O 1
ATOM 855 N N . PRO A 1 109 ? 35.152 6.075 -49.253 1.00 67.38 109 PRO A N 1
ATOM 856 C CA . PRO A 1 109 ? 34.690 7.190 -50.073 1.00 67.38 109 PRO A CA 1
ATOM 857 C C . PRO A 1 109 ? 34.050 6.718 -51.380 1.00 67.38 109 PRO A C 1
ATOM 859 O O . PRO A 1 109 ? 34.458 5.644 -51.885 1.00 67.38 109 PRO A O 1
#

Organism: NCBI:txid2496075

pLDDT: mean 81.78, std 11.62, range [55.28, 98.25]

Foldseek 3Di:
DPAPPQKDKDWDWDWADDPDQKIKIWTWTAIQGPVVRDTDIDTPDIDIDGPPDDDPVPDPDDPDDDDHPVRVVVVVVVVVVVVVVVVVVVVVVVVVVVVVCCVVDPPDD